Protein AF-A0A816Q2Z0-F1 (afdb_monomer_lite)

Radius of gyration: 14.81 Å; chains: 1; bounding box: 32×38×37 Å

Structure (mmCIF, N/CA/C/O backbone):
data_AF-A0A816Q2Z0-F1
#
_entry.id   AF-A0A816Q2Z0-F1
#
loop_
_atom_site.group_PDB
_atom_site.id
_atom_site.type_symbol
_atom_site.label_atom_id
_atom_site.label_alt_id
_atom_site.label_comp_id
_atom_site.label_asym_id
_atom_site.label_entity_id
_atom_site.label_seq_id
_atom_site.pdbx_PDB_ins_code
_atom_site.Cartn_x
_atom_site.Cartn_y
_atom_site.Cartn_z
_atom_site.occupancy
_atom_site.B_iso_or_equiv
_atom_site.auth_seq_id
_atom_site.auth_comp_id
_atom_site.auth_asym_id
_atom_site.auth_atom_id
_atom_site.pdbx_PDB_model_num
ATOM 1 N N . MET A 1 1 ? -4.222 -24.585 -12.363 1.00 37.81 1 MET A N 1
ATOM 2 C CA . MET A 1 1 ? -2.966 -24.334 -13.096 1.00 37.81 1 MET A CA 1
ATOM 3 C C . MET A 1 1 ? -2.246 -23.237 -12.331 1.00 37.81 1 MET A C 1
ATOM 5 O O . MET A 1 1 ? -2.574 -22.067 -12.482 1.00 37.81 1 MET A O 1
ATOM 9 N N . GLU A 1 2 ? -1.422 -23.646 -11.370 1.00 46.34 2 GLU A N 1
ATOM 10 C CA . GLU A 1 2 ? -0.745 -22.755 -10.424 1.00 46.34 2 GLU A CA 1
ATOM 11 C C . GLU A 1 2 ? 0.411 -22.066 -11.148 1.00 46.34 2 GLU A C 1
ATOM 13 O O . GLU A 1 2 ? 1.430 -22.687 -11.443 1.00 46.34 2 GLU A O 1
ATOM 18 N N . ARG A 1 3 ? 0.239 -20.792 -11.504 1.00 60.97 3 ARG A N 1
ATOM 19 C CA . ARG A 1 3 ? 1.384 -19.958 -11.874 1.00 60.97 3 ARG A CA 1
ATOM 20 C C . ARG A 1 3 ? 2.167 -19.675 -10.595 1.00 60.97 3 ARG A C 1
ATOM 22 O O . ARG A 1 3 ? 1.567 -19.402 -9.562 1.00 60.97 3 ARG A O 1
ATOM 29 N N . ASN A 1 4 ? 3.491 -19.758 -10.660 1.00 70.44 4 ASN A N 1
ATOM 30 C CA . ASN A 1 4 ? 4.367 -19.450 -9.537 1.00 70.44 4 ASN A CA 1
ATOM 31 C C . ASN A 1 4 ? 4.113 -17.998 -9.085 1.00 70.44 4 ASN A C 1
ATOM 33 O O . ASN A 1 4 ? 4.474 -17.053 -9.787 1.00 70.44 4 ASN A O 1
ATOM 37 N N . ASP A 1 5 ? 3.497 -17.806 -7.913 1.00 67.88 5 ASP A N 1
ATOM 38 C CA . ASP A 1 5 ? 3.115 -16.488 -7.371 1.00 67.88 5 ASP A CA 1
ATOM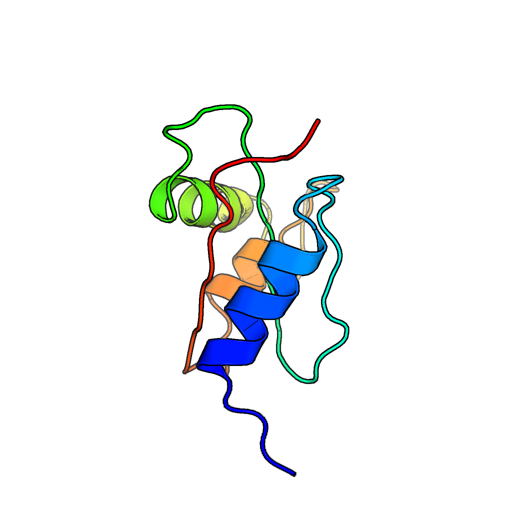 39 C C . ASP A 1 5 ? 4.281 -15.486 -7.322 1.00 67.88 5 ASP A C 1
ATOM 41 O O . ASP A 1 5 ? 4.072 -14.273 -7.239 1.00 67.88 5 ASP A O 1
ATOM 45 N N . ARG A 1 6 ? 5.530 -15.971 -7.321 1.00 67.44 6 ARG A N 1
ATOM 46 C CA . ARG A 1 6 ? 6.731 -15.130 -7.378 1.00 67.44 6 ARG A CA 1
ATOM 47 C C . ARG A 1 6 ? 6.944 -14.509 -8.762 1.00 67.44 6 ARG A C 1
ATOM 49 O O . ARG A 1 6 ? 7.229 -13.319 -8.831 1.00 67.44 6 ARG A O 1
ATOM 56 N N . GLU A 1 7 ? 6.794 -15.288 -9.828 1.00 76.69 7 GLU A N 1
ATOM 57 C CA . GLU A 1 7 ? 6.975 -14.829 -11.213 1.00 76.69 7 GLU A CA 1
ATOM 58 C C . GLU A 1 7 ? 5.866 -13.854 -11.615 1.00 76.69 7 GLU A C 1
ATOM 60 O O . GLU A 1 7 ? 6.151 -12.789 -12.162 1.00 76.69 7 GLU A O 1
ATOM 65 N N . LEU A 1 8 ? 4.628 -14.145 -11.202 1.00 79.12 8 LEU A N 1
ATOM 66 C CA . LEU A 1 8 ? 3.453 -13.307 -11.457 1.00 79.12 8 LEU A CA 1
ATOM 67 C C . LEU A 1 8 ? 3.645 -11.843 -11.036 1.00 79.12 8 LEU A C 1
ATOM 69 O O . LEU A 1 8 ? 3.328 -10.928 -11.791 1.00 79.12 8 LEU A O 1
ATOM 73 N N . ARG A 1 9 ? 4.192 -11.594 -9.839 1.00 82.69 9 ARG A N 1
ATOM 74 C CA . ARG A 1 9 ? 4.400 -10.225 -9.328 1.00 82.69 9 ARG A CA 1
ATOM 75 C C . ARG A 1 9 ? 5.392 -9.436 -10.180 1.00 82.69 9 ARG A C 1
ATOM 77 O O . ARG A 1 9 ? 5.197 -8.247 -10.428 1.00 82.69 9 ARG A O 1
ATOM 84 N N . THR A 1 10 ? 6.455 -10.096 -10.631 1.00 82.25 10 THR A N 1
ATOM 85 C CA . THR A 1 10 ? 7.460 -9.482 -11.500 1.00 82.25 10 THR A CA 1
ATOM 86 C C . THR A 1 10 ? 6.889 -9.219 -12.891 1.00 82.25 10 THR A C 1
ATOM 88 O O . THR A 1 10 ? 7.066 -8.113 -13.401 1.00 82.25 10 THR A O 1
ATOM 91 N N . GLU A 1 11 ? 6.149 -10.167 -13.469 1.00 84.94 11 GLU A N 1
ATOM 92 C CA . GLU A 1 11 ? 5.450 -9.994 -14.749 1.00 84.94 11 GLU A CA 1
ATOM 93 C C . GLU A 1 11 ? 4.485 -8.805 -14.717 1.00 84.94 11 GLU A C 1
ATOM 95 O O . GLU A 1 11 ? 4.571 -7.932 -15.578 1.00 84.94 11 GLU A O 1
ATOM 100 N N . LEU A 1 12 ? 3.639 -8.714 -13.687 1.00 85.31 12 LEU A N 1
ATOM 101 C CA . LEU A 1 12 ? 2.689 -7.612 -13.512 1.00 85.31 12 LEU A CA 1
ATOM 102 C C . LEU A 1 12 ? 3.395 -6.253 -13.418 1.00 85.31 12 LEU A C 1
ATOM 104 O O . LEU A 1 12 ? 3.003 -5.306 -14.098 1.00 85.31 12 LEU A O 1
ATOM 108 N N . SER A 1 13 ? 4.480 -6.159 -12.638 1.00 85.00 13 SER A N 1
ATOM 109 C CA . SER A 1 13 ? 5.258 -4.916 -12.546 1.00 85.00 13 SER A CA 1
ATOM 110 C C . SER A 1 13 ? 5.938 -4.542 -13.868 1.00 85.00 13 SER A C 1
ATOM 112 O O . SER A 1 13 ? 5.952 -3.374 -14.250 1.00 85.00 13 SER A O 1
ATOM 114 N N . ASN A 1 14 ? 6.460 -5.528 -14.605 1.00 85.69 14 ASN A N 1
ATOM 115 C CA . ASN A 1 14 ? 7.119 -5.303 -15.890 1.00 85.69 14 ASN A CA 1
ATOM 116 C C . ASN A 1 14 ? 6.119 -4.938 -16.989 1.00 85.69 14 ASN A C 1
ATOM 118 O O . ASN A 1 14 ? 6.446 -4.142 -17.863 1.00 85.69 14 ASN A O 1
ATOM 122 N N . ALA A 1 15 ? 4.888 -5.448 -16.921 1.00 86.81 15 ALA A N 1
ATOM 123 C CA . ALA A 1 15 ? 3.823 -5.094 -17.852 1.00 86.81 15 ALA A CA 1
ATOM 124 C C . ALA A 1 15 ? 3.441 -3.606 -17.791 1.00 86.81 15 ALA A C 1
ATOM 126 O O . ALA A 1 15 ? 2.768 -3.128 -18.701 1.00 86.81 15 ALA A O 1
ATOM 127 N N . ARG A 1 16 ? 3.826 -2.884 -16.727 1.00 90.12 16 ARG A N 1
ATOM 128 C CA . ARG A 1 16 ? 3.647 -1.430 -16.567 1.00 90.12 16 ARG A CA 1
ATOM 129 C C . ARG A 1 16 ? 4.917 -0.631 -16.859 1.00 90.12 16 ARG A C 1
ATOM 131 O O . ARG A 1 16 ? 4.956 0.563 -16.589 1.00 90.12 16 ARG A O 1
ATOM 138 N N . ARG A 1 17 ? 5.968 -1.248 -17.408 1.00 88.56 17 ARG A N 1
ATOM 139 C CA . ARG A 1 17 ? 7.242 -0.553 -17.638 1.00 88.56 17 ARG A CA 1
ATOM 140 C C . ARG A 1 17 ? 7.128 0.638 -18.584 1.00 88.56 17 ARG A C 1
ATOM 142 O O . ARG A 1 17 ? 7.777 1.646 -18.342 1.00 88.56 17 ARG A O 1
ATOM 149 N N . SER A 1 18 ? 6.266 0.556 -19.591 1.00 89.06 18 SER A N 1
ATOM 150 C CA . SER A 1 18 ? 6.082 1.627 -20.573 1.00 89.06 18 SER A CA 1
ATOM 151 C C . SER A 1 18 ? 5.301 2.840 -20.058 1.00 89.06 18 SER A C 1
ATOM 153 O O . SER A 1 18 ? 5.380 3.898 -20.663 1.00 89.06 18 SER A O 1
ATOM 155 N N . ASP A 1 19 ? 4.488 2.700 -19.003 1.00 87.25 19 ASP A N 1
ATOM 156 C CA . ASP A 1 19 ? 3.551 3.755 -18.580 1.00 87.25 19 ASP A CA 1
ATOM 157 C C . ASP A 1 19 ? 3.611 4.102 -17.085 1.00 87.25 19 ASP A C 1
ATOM 159 O O . ASP A 1 19 ? 3.144 5.162 -16.669 1.00 87.25 19 ASP A O 1
ATOM 163 N N . CYS A 1 20 ? 4.179 3.218 -16.264 1.00 88.81 20 CYS A N 1
ATOM 164 C CA . CYS A 1 20 ? 4.230 3.313 -14.810 1.00 88.81 20 CYS A CA 1
ATOM 165 C C . CYS A 1 20 ? 2.896 3.693 -14.154 1.00 88.81 20 CYS A C 1
ATOM 167 O O . CYS A 1 20 ? 2.837 4.372 -13.117 1.00 88.81 20 CYS A O 1
ATOM 169 N N . ASN A 1 21 ? 1.806 3.218 -14.754 1.00 90.44 21 ASN A N 1
ATOM 170 C CA . ASN A 1 21 ? 0.473 3.374 -14.207 1.00 90.44 21 ASN A CA 1
ATOM 171 C C . ASN A 1 21 ? 0.249 2.403 -13.045 1.00 90.44 21 ASN A C 1
ATOM 173 O O . ASN A 1 21 ? 0.701 1.258 -13.058 1.00 90.44 21 ASN A O 1
ATOM 177 N N . LEU A 1 22 ? -0.492 2.868 -12.037 1.00 91.62 22 LEU A N 1
ATOM 178 C CA . LEU A 1 22 ? -0.936 2.028 -10.929 1.00 91.62 22 LEU A CA 1
ATOM 179 C C . LEU A 1 22 ? -2.238 1.343 -11.341 1.00 91.62 22 LEU A C 1
ATOM 181 O O . LEU A 1 22 ? -3.308 1.941 -11.258 1.00 91.62 22 LEU A O 1
ATOM 185 N N . VAL A 1 23 ? -2.128 0.110 -11.827 1.00 92.06 23 VAL A N 1
ATOM 186 C CA . VAL A 1 23 ? -3.265 -0.697 -12.279 1.00 92.06 23 VAL A CA 1
ATOM 187 C C . VAL A 1 23 ? -3.335 -1.952 -11.429 1.00 92.06 23 VAL A C 1
ATOM 189 O O . VAL A 1 23 ? -2.351 -2.683 -11.340 1.00 92.06 23 VAL A O 1
ATOM 192 N N . TYR A 1 24 ? -4.499 -2.192 -10.827 1.00 91.25 24 TYR A N 1
ATOM 193 C CA . TYR A 1 24 ? -4.725 -3.398 -10.044 1.00 91.25 24 TYR A CA 1
ATOM 194 C C . TYR A 1 24 ? -4.727 -4.641 -10.932 1.00 91.25 24 TYR A C 1
ATOM 196 O O . TYR A 1 24 ? -5.325 -4.642 -12.009 1.00 91.25 24 TYR A O 1
ATOM 204 N N . SER A 1 25 ? -4.104 -5.717 -10.459 1.00 88.81 25 SER A N 1
ATOM 205 C CA . SER A 1 25 ? -3.955 -6.965 -11.221 1.00 88.81 25 SER A CA 1
ATOM 206 C C . SER A 1 25 ? -5.261 -7.738 -11.464 1.00 88.81 25 SER A C 1
ATOM 208 O O . SER A 1 25 ? -5.264 -8.686 -12.248 1.00 88.81 25 SER A O 1
ATOM 210 N N . ALA A 1 26 ? -6.361 -7.354 -10.799 1.00 87.94 26 ALA A N 1
ATOM 211 C CA . ALA A 1 26 ? -7.647 -8.066 -10.786 1.00 87.94 26 ALA A CA 1
ATOM 212 C C . ALA A 1 26 ? -7.534 -9.551 -10.372 1.00 87.94 26 ALA A C 1
ATOM 214 O O . ALA A 1 26 ? -8.387 -10.374 -10.711 1.00 87.94 26 ALA A O 1
ATOM 215 N N . GLY A 1 27 ? -6.466 -9.901 -9.648 1.00 86.81 27 GLY A N 1
ATOM 216 C CA . GLY A 1 27 ? -6.253 -11.235 -9.098 1.00 86.81 27 GLY A CA 1
ATOM 217 C C . GLY A 1 27 ? -7.123 -11.523 -7.867 1.00 86.81 27 GLY A C 1
ATOM 218 O O . GLY A 1 27 ? -7.807 -10.639 -7.356 1.00 86.81 27 GLY A O 1
ATOM 219 N N .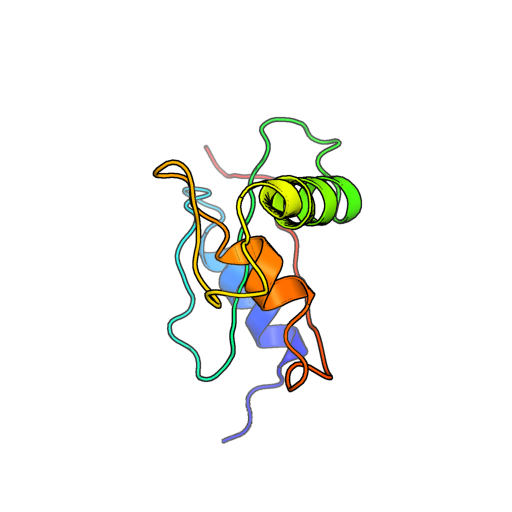 PRO A 1 28 ? -7.076 -12.760 -7.340 1.00 89.12 28 PRO A N 1
ATOM 220 C CA . PRO A 1 28 ? -7.866 -13.165 -6.174 1.00 89.12 28 PRO A CA 1
ATOM 221 C C . PRO A 1 28 ? -7.321 -12.628 -4.836 1.00 89.12 28 PRO A C 1
ATOM 223 O O . PRO A 1 28 ? -7.875 -12.940 -3.784 1.00 89.12 28 PRO A O 1
ATOM 226 N N . TYR A 1 29 ? -6.223 -11.869 -4.856 1.00 91.31 29 TYR A N 1
ATOM 227 C CA . TYR A 1 29 ? -5.531 -11.370 -3.670 1.00 91.31 29 TYR A CA 1
ATOM 228 C C . TYR A 1 29 ? -5.707 -9.857 -3.526 1.00 91.31 29 TYR A C 1
ATOM 230 O O . TYR A 1 29 ? -5.804 -9.142 -4.521 1.00 91.31 29 TYR A O 1
ATOM 238 N N . GLY A 1 30 ? -5.693 -9.370 -2.283 1.00 93.50 30 GLY A N 1
ATOM 239 C CA . GLY A 1 30 ? -5.597 -7.938 -2.008 1.00 93.50 30 GLY A CA 1
ATOM 240 C C . GLY A 1 30 ? -4.257 -7.362 -2.470 1.00 93.50 30 GLY A C 1
ATOM 241 O O . GLY A 1 30 ? -3.229 -8.042 -2.431 1.00 93.50 30 GLY A O 1
ATOM 242 N N . GLU A 1 31 ? -4.258 -6.104 -2.907 1.00 95.38 31 GLU A N 1
ATOM 243 C CA . GLU A 1 31 ? -3.090 -5.453 -3.497 1.00 95.38 31 GLU A CA 1
ATOM 244 C C . GLU A 1 31 ? -3.020 -3.992 -3.048 1.00 95.38 31 GLU A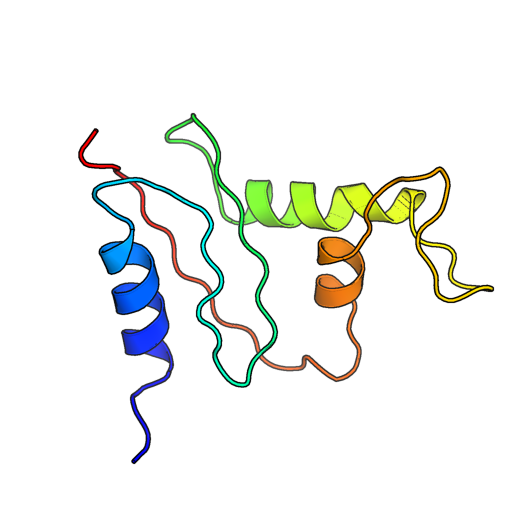 C 1
ATOM 246 O O . GLU A 1 31 ? -4.025 -3.287 -3.046 1.00 95.38 31 GLU A O 1
ATOM 251 N N . ASN A 1 32 ? -1.821 -3.540 -2.679 1.00 97.31 32 ASN A N 1
ATOM 252 C CA . ASN A 1 32 ? -1.519 -2.131 -2.459 1.00 97.31 32 ASN A CA 1
ATOM 253 C C . ASN A 1 32 ? -0.486 -1.695 -3.499 1.00 97.31 32 ASN A C 1
ATOM 255 O O . ASN A 1 32 ? 0.534 -2.361 -3.689 1.00 97.31 32 ASN A O 1
ATOM 259 N N . LEU A 1 33 ? -0.726 -0.551 -4.135 1.00 95.25 33 LEU A N 1
ATOM 260 C CA . LEU A 1 33 ? 0.150 0.007 -5.160 1.00 95.25 33 LEU A CA 1
ATOM 261 C C . LEU A 1 33 ? 0.730 1.342 -4.691 1.00 95.25 33 LEU A C 1
ATOM 263 O O . LEU A 1 33 ? 0.105 2.091 -3.942 1.00 95.25 33 LEU A O 1
ATOM 267 N N . ALA A 1 34 ? 1.952 1.643 -5.117 1.00 94.69 34 ALA A N 1
ATOM 268 C CA . ALA A 1 34 ? 2.587 2.925 -4.849 1.00 94.69 34 ALA A CA 1
ATOM 269 C C . ALA A 1 34 ? 3.580 3.266 -5.958 1.00 94.69 34 ALA A C 1
ATOM 271 O O . ALA A 1 34 ? 4.259 2.387 -6.489 1.00 94.69 34 ALA A O 1
ATOM 272 N N . LYS A 1 35 ? 3.695 4.558 -6.267 1.00 91.44 35 LYS A N 1
ATOM 273 C CA . LYS A 1 35 ? 4.744 5.107 -7.129 1.00 91.44 35 LYS A CA 1
ATOM 274 C C . LYS A 1 35 ? 5.363 6.333 -6.478 1.00 91.44 35 LYS A C 1
ATOM 276 O O . LYS A 1 35 ? 4.681 7.082 -5.783 1.00 91.44 35 LYS A O 1
ATOM 281 N N . GLY A 1 36 ? 6.641 6.549 -6.750 1.00 87.69 36 GLY A N 1
ATOM 282 C CA . GLY A 1 36 ? 7.360 7.769 -6.408 1.00 87.69 36 GLY A CA 1
ATOM 283 C C . GLY A 1 36 ? 8.253 8.179 -7.571 1.00 87.69 36 GLY A C 1
ATOM 284 O O . GLY A 1 36 ? 8.656 7.339 -8.368 1.00 87.69 36 GLY A O 1
ATOM 285 N N . SER A 1 37 ? 8.556 9.469 -7.673 1.00 79.44 37 SER A N 1
ATOM 286 C CA . SER A 1 37 ? 9.387 10.039 -8.743 1.00 79.44 37 SER A CA 1
ATOM 287 C C . SER A 1 37 ? 10.895 9.910 -8.498 1.00 79.44 37 SER A C 1
ATOM 289 O O . SER A 1 37 ? 11.687 10.230 -9.378 1.00 79.44 37 SER A O 1
ATOM 291 N N . SER A 1 38 ? 11.308 9.459 -7.310 1.00 78.44 38 SER A N 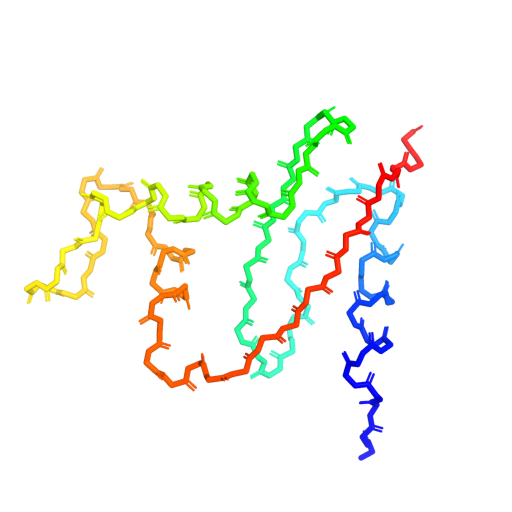1
ATOM 292 C CA . SER A 1 38 ? 12.719 9.317 -6.945 1.00 78.44 38 SER A CA 1
ATOM 293 C C . SER A 1 38 ? 13.224 7.896 -7.180 1.00 78.44 38 SER A C 1
ATOM 295 O O . SER A 1 38 ? 12.571 6.928 -6.788 1.00 78.44 38 SER A O 1
ATOM 297 N N . SER A 1 39 ? 14.454 7.767 -7.681 1.00 74.75 39 SER A N 1
ATOM 298 C CA . SER A 1 39 ? 15.187 6.491 -7.726 1.00 74.75 39 SER A CA 1
ATOM 299 C C . SER A 1 39 ? 15.387 5.868 -6.334 1.00 74.75 39 SER A C 1
ATOM 301 O O . SER A 1 39 ? 15.560 4.652 -6.204 1.00 74.75 39 SER A O 1
ATOM 303 N N . THR A 1 40 ? 15.293 6.682 -5.277 1.00 82.94 40 THR A N 1
ATOM 304 C CA . THR A 1 40 ? 15.356 6.250 -3.873 1.00 82.94 40 THR A CA 1
ATOM 305 C C . THR A 1 40 ? 14.017 5.771 -3.312 1.00 82.94 40 THR A C 1
ATOM 307 O O . THR A 1 40 ? 13.957 5.386 -2.143 1.00 82.94 40 THR A O 1
ATOM 310 N N . PHE A 1 41 ? 12.939 5.759 -4.108 1.00 89.31 41 PHE A N 1
ATOM 311 C CA . PHE A 1 41 ? 11.641 5.271 -3.652 1.00 89.31 41 PHE A CA 1
ATOM 312 C C . PHE A 1 41 ? 11.721 3.780 -3.301 1.00 89.31 41 PHE A C 1
ATOM 314 O O . PHE A 1 41 ? 11.863 2.906 -4.163 1.00 89.31 41 PHE A O 1
ATOM 321 N N . SER A 1 42 ? 11.679 3.496 -2.004 1.00 91.50 42 SER A N 1
ATOM 322 C CA . SER A 1 42 ? 11.917 2.169 -1.444 1.00 91.50 42 SER A CA 1
ATOM 323 C C . SER A 1 42 ? 10.610 1.481 -1.046 1.00 91.50 42 SER A C 1
ATOM 325 O O . SER A 1 42 ? 9.561 2.117 -0.942 1.00 91.50 42 SER A O 1
ATOM 327 N N . ALA A 1 43 ? 10.680 0.182 -0.745 1.00 92.62 43 ALA A N 1
ATOM 328 C CA . ALA A 1 43 ? 9.557 -0.524 -0.130 1.00 92.62 43 ALA A CA 1
ATOM 329 C C . ALA A 1 43 ? 9.143 0.116 1.211 1.00 92.62 43 ALA A C 1
ATOM 331 O O . ALA A 1 43 ? 7.955 0.218 1.496 1.00 92.62 43 ALA A O 1
ATOM 332 N N . ILE A 1 44 ? 10.105 0.626 1.991 1.00 95.38 44 ILE A N 1
ATOM 333 C CA . ILE A 1 44 ? 9.832 1.361 3.237 1.00 95.38 44 ILE A CA 1
ATOM 334 C C . ILE A 1 44 ? 9.034 2.634 2.937 1.00 95.38 44 ILE A C 1
ATOM 336 O O . ILE A 1 44 ? 8.062 2.927 3.623 1.00 95.38 44 ILE A O 1
ATOM 340 N N . SER A 1 45 ? 9.402 3.369 1.884 1.00 95.50 45 SER A N 1
ATOM 341 C CA . SER A 1 45 ? 8.675 4.567 1.450 1.00 95.50 45 SER A CA 1
ATOM 342 C C . SER A 1 45 ? 7.223 4.241 1.085 1.00 95.50 45 SER A C 1
ATOM 344 O O . SER A 1 45 ? 6.319 4.939 1.534 1.00 95.50 45 SER A O 1
ATOM 346 N N . ALA A 1 46 ? 6.993 3.160 0.331 1.00 96.19 46 ALA A N 1
ATOM 347 C CA . ALA A 1 46 ? 5.649 2.704 -0.027 1.00 96.19 46 ALA A CA 1
ATOM 348 C C . ALA A 1 46 ? 4.820 2.313 1.207 1.00 96.19 46 ALA A C 1
ATOM 350 O O . ALA A 1 46 ? 3.702 2.794 1.375 1.00 96.19 46 ALA A O 1
ATOM 351 N N . VAL A 1 47 ? 5.389 1.509 2.110 1.00 97.31 47 VAL A N 1
ATOM 352 C CA . VAL A 1 47 ? 4.703 1.090 3.340 1.00 97.31 47 VAL A CA 1
ATOM 353 C C . VAL A 1 47 ? 4.392 2.287 4.237 1.00 97.31 47 VAL A C 1
ATOM 355 O O . VAL A 1 47 ? 3.293 2.361 4.777 1.00 97.31 47 VAL A O 1
ATOM 358 N N . ASN A 1 48 ? 5.297 3.261 4.352 1.00 97.75 48 ASN A N 1
ATOM 359 C CA . ASN A 1 48 ? 5.040 4.480 5.120 1.00 97.75 48 ASN A CA 1
ATOM 360 C C . ASN A 1 48 ? 3.888 5.304 4.532 1.00 97.75 48 ASN A C 1
ATOM 362 O O . ASN A 1 48 ? 3.078 5.820 5.299 1.00 97.75 48 ASN A O 1
ATOM 366 N N . LEU A 1 49 ? 3.774 5.398 3.200 1.00 97.06 49 LEU A N 1
ATOM 367 C CA . LEU A 1 49 ? 2.624 6.043 2.556 1.00 97.06 49 LEU A CA 1
ATOM 368 C C . LEU A 1 49 ? 1.321 5.328 2.926 1.00 97.06 49 LEU A C 1
ATOM 370 O O . LEU A 1 49 ? 0.386 5.977 3.387 1.00 97.06 49 LEU A O 1
ATOM 374 N N . TRP A 1 50 ? 1.278 4.000 2.815 1.00 98.31 50 TRP A N 1
ATOM 375 C CA . TRP A 1 50 ? 0.092 3.221 3.179 1.00 98.31 50 TRP A CA 1
ATOM 376 C C . TRP A 1 50 ? -0.259 3.341 4.669 1.00 98.31 50 TRP A C 1
ATOM 378 O O . TRP A 1 50 ? -1.420 3.529 5.021 1.00 98.31 50 TRP A O 1
ATOM 388 N N . VAL A 1 51 ? 0.736 3.292 5.560 1.00 98.44 51 VAL A N 1
ATOM 389 C CA . VAL A 1 51 ? 0.534 3.410 7.014 1.00 98.44 51 VAL A CA 1
ATOM 390 C C . VAL A 1 51 ? 0.123 4.823 7.430 1.00 98.44 51 VAL A C 1
ATOM 392 O O . VAL A 1 51 ? -0.609 4.985 8.408 1.00 98.44 51 VAL A O 1
ATOM 395 N N . SER A 1 52 ? 0.535 5.849 6.683 1.00 98.25 52 SER A N 1
ATOM 396 C CA . SER A 1 52 ? 0.181 7.243 6.971 1.00 98.25 52 SER A CA 1
ATOM 397 C C . SER A 1 52 ? -1.317 7.537 6.865 1.00 98.25 52 SER A C 1
ATOM 399 O O . SER A 1 52 ? -1.760 8.555 7.389 1.00 98.25 52 SER A O 1
ATOM 401 N N . GLU A 1 53 ? -2.116 6.636 6.280 1.00 98.56 53 GLU A N 1
ATOM 402 C CA . GLU A 1 53 ? -3.576 6.764 6.275 1.00 98.56 53 GLU A CA 1
ATOM 403 C C . GLU A 1 53 ? -4.225 6.384 7.620 1.00 98.56 53 GLU A C 1
ATOM 405 O O . GLU A 1 53 ? -5.421 6.604 7.808 1.00 98.56 53 GLU A O 1
ATOM 410 N N . LYS A 1 54 ? -3.461 5.851 8.589 1.00 98.06 54 LYS A N 1
ATOM 411 C CA . LYS A 1 54 ? -3.953 5.465 9.924 1.00 98.06 54 LYS A CA 1
ATOM 412 C C . LYS A 1 54 ? -4.820 6.532 10.612 1.00 98.06 54 LYS A C 1
ATOM 414 O O . LYS A 1 54 ? -5.854 6.150 11.159 1.00 98.06 54 LYS A O 1
ATOM 419 N N . PRO A 1 55 ? -4.464 7.836 10.623 1.00 97.94 55 PRO A N 1
ATOM 420 C CA . PRO A 1 55 ? -5.283 8.863 11.270 1.00 97.94 55 PRO A CA 1
ATOM 421 C C . PRO A 1 55 ? -6.679 9.017 10.651 1.00 97.94 55 PRO A C 1
ATOM 423 O O . PRO A 1 55 ? -7.565 9.584 11.284 1.00 97.94 55 PRO A O 1
ATOM 426 N N . TYR A 1 56 ? -6.882 8.517 9.430 1.00 98.31 56 TYR A N 1
ATOM 427 C CA . TYR A 1 56 ? -8.154 8.563 8.713 1.00 98.31 56 TYR A CA 1
ATOM 428 C C . TYR A 1 56 ? -9.005 7.311 8.919 1.00 98.31 56 TYR A C 1
ATOM 430 O O . TYR A 1 56 ? -10.092 7.229 8.355 1.00 98.31 56 TYR A O 1
ATOM 438 N N . TYR A 1 57 ? -8.542 6.334 9.701 1.00 98.25 57 TYR A N 1
ATOM 439 C CA . TYR A 1 57 ? -9.302 5.127 9.997 1.00 98.25 57 TYR A CA 1
ATOM 440 C C . TYR A 1 57 ? -9.913 5.182 11.396 1.00 98.25 57 TYR A C 1
ATOM 442 O O . TYR A 1 57 ? -9.205 5.293 12.400 1.00 98.25 57 TYR A O 1
ATOM 450 N N . ASN A 1 58 ? -11.238 5.064 11.470 1.00 97.50 58 ASN A N 1
ATOM 451 C CA . ASN A 1 58 ? -11.953 4.954 12.732 1.00 97.50 58 ASN A CA 1
ATOM 452 C C . ASN A 1 58 ? -12.259 3.484 13.037 1.00 97.50 58 ASN A C 1
ATOM 454 O O . ASN A 1 58 ? -13.076 2.851 12.372 1.00 97.50 58 ASN A O 1
ATOM 458 N N . TYR A 1 59 ? -11.621 2.964 14.085 1.00 96.12 59 TYR A N 1
ATOM 459 C CA . TYR A 1 59 ? -11.791 1.583 14.540 1.00 96.12 59 TYR A CA 1
ATOM 460 C C . TYR A 1 59 ? -13.170 1.298 15.132 1.00 96.12 59 TYR A C 1
ATOM 462 O O . TYR A 1 59 ? -13.636 0.168 15.055 1.00 96.12 59 TYR A O 1
ATOM 470 N N . THR A 1 60 ? -13.824 2.299 15.722 1.00 97.31 60 THR A N 1
ATOM 471 C CA . THR A 1 60 ? -15.159 2.149 16.310 1.00 97.31 60 THR A CA 1
ATOM 472 C C . THR A 1 60 ? -16.217 1.971 15.227 1.00 97.31 60 THR A C 1
ATOM 474 O O . THR A 1 60 ? -17.109 1.144 15.378 1.00 97.31 60 THR A O 1
ATOM 477 N N . THR A 1 61 ? -16.120 2.729 14.132 1.00 96.50 61 THR A N 1
ATOM 478 C CA . THR A 1 61 ? -17.092 2.674 13.026 1.00 96.50 61 THR A CA 1
ATOM 479 C C . THR A 1 61 ? -16.656 1.772 11.878 1.00 96.50 61 THR A C 1
ATOM 481 O O . THR A 1 61 ? -17.435 1.557 10.954 1.00 96.50 61 THR A O 1
ATOM 484 N N . ASN A 1 62 ? -15.424 1.254 11.920 1.00 95.50 62 ASN A N 1
ATOM 485 C CA . ASN A 1 62 ? -14.825 0.435 10.867 1.00 95.50 62 ASN A CA 1
ATOM 486 C C . ASN A 1 62 ? -14.883 1.126 9.488 1.00 95.50 62 ASN A C 1
ATOM 488 O O . ASN A 1 62 ? -15.231 0.515 8.477 1.00 95.50 62 ASN A O 1
ATOM 492 N N . SER A 1 63 ? -14.595 2.430 9.452 1.00 96.56 63 SER A N 1
ATOM 493 C CA . SER A 1 63 ? -14.747 3.259 8.252 1.00 96.56 63 SER A CA 1
ATOM 494 C C . SER A 1 63 ? -13.659 4.325 8.140 1.00 96.56 63 SER A C 1
ATOM 496 O O . SER A 1 63 ? -13.075 4.752 9.141 1.00 96.56 63 SER A O 1
ATOM 498 N N . CYS A 1 64 ? -13.419 4.801 6.916 1.00 97.56 64 CYS A N 1
ATOM 499 C CA . CYS A 1 64 ? -12.585 5.980 6.713 1.00 97.56 64 CYS A CA 1
ATOM 500 C C . CYS A 1 64 ? -13.336 7.254 7.136 1.00 97.56 64 CYS A C 1
ATOM 502 O O . CYS A 1 64 ? -14.562 7.334 7.020 1.00 97.56 64 CYS A O 1
ATOM 504 N N . THR A 1 65 ? -12.611 8.254 7.629 1.00 96.31 65 THR A N 1
ATOM 505 C CA . THR A 1 65 ? -13.167 9.508 8.153 1.00 96.31 65 THR A CA 1
ATOM 506 C C . THR A 1 65 ? -12.603 10.732 7.435 1.00 96.31 65 THR A C 1
ATOM 508 O O . THR A 1 65 ? -11.628 10.660 6.687 1.00 96.31 65 THR A O 1
ATOM 511 N N . GLY A 1 66 ? -13.260 11.884 7.617 1.00 91.19 66 GLY A N 1
ATOM 512 C CA . GLY A 1 66 ? -12.788 13.166 7.080 1.00 91.19 66 GLY A CA 1
ATOM 513 C C . GLY A 1 66 ? -12.775 13.257 5.550 1.00 91.19 66 GLY A C 1
ATOM 514 O O . GLY A 1 66 ? -12.012 14.046 4.997 1.00 91.19 66 GLY A O 1
ATOM 515 N N . GLY A 1 67 ? -13.564 12.422 4.860 1.00 91.62 67 GLY A N 1
ATOM 516 C CA . GLY A 1 67 ? -13.561 12.333 3.395 1.00 91.62 67 GLY A CA 1
ATOM 517 C C . GLY A 1 67 ? -12.235 11.831 2.812 1.00 91.62 67 GLY A C 1
ATOM 518 O O . GLY A 1 67 ? -11.958 12.057 1.636 1.00 91.62 67 GLY A O 1
ATOM 519 N N . LYS A 1 68 ? -11.387 11.201 3.633 1.00 94.75 68 LYS A N 1
ATOM 520 C CA . LYS A 1 68 ? -10.091 10.650 3.230 1.00 94.75 68 LYS A CA 1
ATOM 521 C C . LYS A 1 68 ? -10.190 9.150 2.984 1.00 94.75 68 LYS A C 1
ATOM 523 O O . LYS A 1 68 ? -11.102 8.482 3.467 1.00 94.75 68 LYS A O 1
ATOM 528 N N . HIS A 1 69 ? -9.222 8.627 2.240 1.00 95.56 69 HIS A N 1
ATOM 529 C CA . HIS A 1 69 ? -9.065 7.196 2.021 1.00 95.56 69 HIS A CA 1
ATOM 530 C C . HIS A 1 69 ? -8.154 6.583 3.084 1.00 95.56 69 HIS A C 1
ATOM 532 O O . HIS A 1 69 ? -7.231 7.226 3.578 1.00 95.56 69 HIS A O 1
ATOM 538 N N . CYS A 1 70 ? -8.458 5.337 3.429 1.00 97.25 70 CYS A N 1
ATOM 539 C CA . CYS A 1 70 ? -7.730 4.520 4.395 1.00 97.25 70 CYS A CA 1
ATOM 540 C C . CYS A 1 70 ? -7.596 3.060 3.915 1.00 97.25 70 CYS A C 1
ATOM 542 O O . CYS A 1 70 ? -7.407 2.131 4.706 1.00 97.25 70 CYS A O 1
ATOM 544 N N . PHE A 1 71 ? -7.773 2.842 2.608 1.00 96.38 71 PHE A N 1
ATOM 545 C CA . PHE A 1 71 ? -7.847 1.514 2.001 1.00 96.38 71 PHE A CA 1
ATOM 546 C C . PHE A 1 71 ? -6.493 0.804 2.013 1.00 96.38 71 PHE A C 1
ATOM 548 O O . PHE A 1 71 ? -6.436 -0.398 2.261 1.00 96.38 71 PHE A O 1
ATOM 555 N N . HIS A 1 72 ? -5.393 1.542 1.849 1.00 98.25 72 HIS A N 1
ATOM 556 C CA . HIS A 1 72 ? -4.073 0.935 1.938 1.00 98.25 72 HIS A CA 1
ATOM 557 C C . HIS A 1 72 ? -3.744 0.576 3.384 1.00 98.25 72 HIS A C 1
ATOM 559 O O . HIS A 1 72 ? -3.233 -0.516 3.639 1.00 98.25 72 HIS A O 1
ATOM 565 N N . TYR A 1 73 ? -4.073 1.462 4.333 1.00 98.50 73 TYR A N 1
ATOM 566 C CA . TYR A 1 73 ? -3.867 1.190 5.755 1.00 98.50 73 TYR A CA 1
ATOM 567 C C . TYR A 1 73 ? -4.625 -0.052 6.215 1.00 98.50 73 TYR A C 1
ATOM 569 O O . TYR A 1 73 ? -4.041 -0.938 6.836 1.00 98.50 73 TYR A O 1
ATOM 577 N N . THR A 1 74 ? -5.913 -0.135 5.882 1.00 97.88 74 THR A N 1
ATOM 578 C CA . THR A 1 74 ? -6.749 -1.283 6.256 1.00 97.88 74 THR A CA 1
ATOM 579 C C . THR A 1 74 ? -6.230 -2.584 5.657 1.00 97.88 74 THR A C 1
ATOM 581 O O . THR A 1 74 ? -6.222 -3.588 6.364 1.00 97.88 74 THR A O 1
ATOM 584 N N . GLN A 1 75 ? -5.691 -2.574 4.432 1.00 97.88 75 GLN A N 1
ATOM 585 C CA . GLN A 1 75 ? -5.019 -3.750 3.878 1.00 97.88 75 GLN A CA 1
ATOM 586 C C . GLN A 1 75 ? -3.728 -4.114 4.637 1.00 97.88 75 GLN A C 1
ATOM 588 O O . GLN A 1 75 ? -3.473 -5.301 4.844 1.00 97.88 75 GLN A O 1
ATOM 593 N N . VAL A 1 76 ? -2.927 -3.134 5.081 1.00 97.94 76 VAL A N 1
ATOM 594 C CA . VAL A 1 76 ? -1.694 -3.376 5.864 1.00 97.94 76 VAL A CA 1
ATOM 595 C C . VAL A 1 76 ? -1.992 -4.058 7.200 1.00 97.94 76 VAL A C 1
ATOM 597 O O . VAL A 1 76 ? -1.229 -4.923 7.624 1.00 97.94 76 VAL A O 1
ATOM 600 N N . VAL A 1 77 ? -3.092 -3.691 7.863 1.00 97.00 77 VAL A N 1
ATOM 601 C CA . VAL A 1 77 ? -3.485 -4.259 9.166 1.00 97.00 77 VAL A CA 1
ATOM 602 C C . VAL A 1 77 ? -4.580 -5.324 9.059 1.00 97.00 77 VAL A C 1
ATOM 604 O O . VAL A 1 77 ? -5.221 -5.659 10.057 1.00 97.00 77 VAL A O 1
ATOM 607 N N . TRP A 1 78 ? -4.815 -5.861 7.860 1.00 97.25 78 TRP A N 1
ATOM 608 C CA . TRP A 1 78 ? -5.872 -6.839 7.635 1.00 97.25 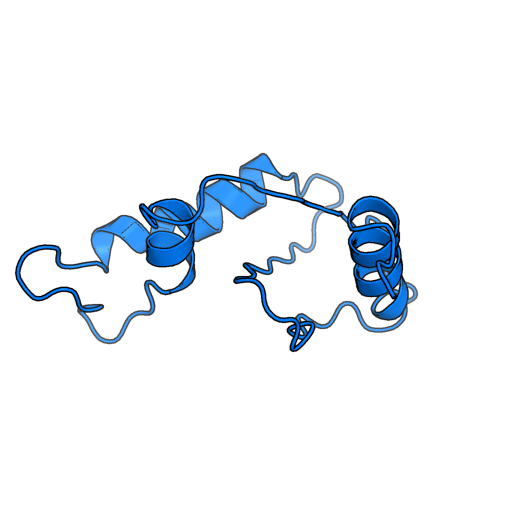78 TRP A CA 1
ATOM 609 C C . TRP A 1 78 ? -5.526 -8.174 8.294 1.00 97.25 78 TRP A C 1
ATOM 611 O O . TRP A 1 78 ? -4.570 -8.841 7.901 1.00 97.25 78 TRP A O 1
ATOM 621 N N . ARG A 1 79 ? -6.330 -8.585 9.281 1.00 96.75 79 ARG A N 1
ATOM 622 C CA . ARG A 1 79 ? -6.073 -9.779 10.104 1.00 96.75 79 ARG A CA 1
ATOM 623 C C . ARG A 1 79 ? -5.846 -11.046 9.278 1.00 96.75 79 ARG A C 1
ATOM 625 O O . ARG A 1 79 ? -4.990 -11.854 9.624 1.00 96.75 79 ARG A O 1
ATOM 632 N N . ASP A 1 80 ? -6.612 -11.215 8.207 1.00 96.94 80 ASP A N 1
ATOM 633 C CA . ASP A 1 80 ? -6.623 -12.463 7.443 1.00 96.94 80 ASP A CA 1
ATOM 634 C C . ASP A 1 80 ? -5.519 -12.490 6.356 1.00 96.94 80 ASP A C 1
ATOM 636 O O . ASP A 1 80 ? -5.249 -13.530 5.753 1.00 96.94 80 ASP A O 1
ATOM 640 N N . SER A 1 81 ? -4.809 -11.371 6.146 1.00 96.62 81 SER A N 1
ATOM 641 C CA . SER A 1 81 ? -3.675 -11.263 5.220 1.00 96.62 81 SER A CA 1
ATOM 642 C C . SER A 1 81 ? -2.367 -11.701 5.885 1.00 96.62 81 SER A C 1
ATOM 644 O O . SER A 1 81 ? -1.529 -10.890 6.266 1.00 96.62 81 SER A O 1
ATOM 646 N N . VAL A 1 82 ? -2.173 -13.014 6.016 1.00 96.50 82 VAL A N 1
ATOM 647 C CA . VAL A 1 82 ? -1.016 -13.607 6.725 1.00 96.50 82 VAL A CA 1
ATOM 648 C C . VAL A 1 82 ? 0.209 -13.882 5.842 1.00 96.50 82 VAL A C 1
ATOM 650 O O . VAL A 1 82 ? 1.252 -14.312 6.332 1.00 96.50 82 VAL A O 1
ATOM 653 N N . LYS A 1 83 ? 0.099 -13.664 4.529 1.00 94.81 83 LYS A N 1
ATOM 654 C CA . LYS A 1 83 ? 1.192 -13.809 3.556 1.00 94.81 83 LYS A CA 1
ATOM 655 C C . LYS A 1 83 ? 1.250 -12.561 2.690 1.00 94.81 83 LYS A C 1
ATOM 657 O O . LYS A 1 83 ? 0.213 -12.006 2.342 1.00 94.81 83 LYS A O 1
ATOM 662 N N . LEU A 1 84 ? 2.459 -12.155 2.312 1.00 93.50 84 LEU A N 1
ATOM 663 C CA . LEU A 1 84 ? 2.671 -11.002 1.444 1.00 93.50 84 LEU A CA 1
ATOM 664 C C . LEU A 1 84 ? 3.675 -11.307 0.342 1.00 93.50 84 LEU A C 1
ATOM 666 O O . LEU A 1 84 ? 4.569 -12.146 0.481 1.00 93.50 84 LEU A O 1
ATOM 670 N N . GLY A 1 85 ? 3.535 -10.568 -0.751 1.00 91.56 85 GLY A N 1
ATOM 671 C CA . GLY A 1 85 ? 4.463 -10.595 -1.855 1.00 91.56 85 GLY A CA 1
ATOM 672 C C . GLY A 1 85 ? 4.590 -9.229 -2.505 1.00 91.56 85 GLY A C 1
ATOM 673 O O . GLY A 1 85 ? 3.586 -8.590 -2.787 1.00 91.56 85 GLY A O 1
ATOM 674 N N . CYS A 1 86 ? 5.820 -8.795 -2.771 1.00 91.31 86 CYS A N 1
ATOM 675 C CA . CYS A 1 86 ? 6.082 -7.489 -3.373 1.00 91.31 86 CYS A CA 1
ATOM 676 C C . CYS A 1 86 ? 6.971 -7.626 -4.611 1.00 91.31 86 CYS A C 1
ATOM 678 O O . CYS A 1 86 ? 7.798 -8.537 -4.687 1.00 91.31 86 CYS A O 1
ATOM 680 N N . ALA A 1 87 ? 6.817 -6.693 -5.545 1.00 89.88 87 ALA A N 1
ATOM 681 C CA . ALA A 1 87 ? 7.731 -6.452 -6.652 1.00 89.88 87 ALA A CA 1
ATOM 682 C C . ALA A 1 87 ? 7.913 -4.939 -6.818 1.00 89.88 87 ALA A C 1
ATOM 684 O O . ALA A 1 87 ? 7.035 -4.157 -6.453 1.00 89.88 87 ALA A O 1
ATOM 685 N N . ARG A 1 88 ? 9.067 -4.527 -7.346 1.00 87.19 88 ARG A N 1
ATOM 686 C CA . ARG A 1 88 ? 9.368 -3.124 -7.634 1.00 87.19 88 ARG A CA 1
ATOM 687 C C . ARG A 1 88 ? 9.921 -3.014 -9.044 1.00 87.19 88 ARG A C 1
ATOM 689 O O . ARG A 1 88 ? 10.901 -3.681 -9.368 1.00 87.19 88 ARG A O 1
ATOM 696 N N . LEU A 1 89 ? 9.336 -2.116 -9.825 1.00 85.75 89 LEU A N 1
ATOM 697 C CA . LEU A 1 89 ? 9.918 -1.627 -11.064 1.00 85.75 89 LEU A CA 1
ATOM 698 C C . LEU A 1 89 ? 10.734 -0.363 -10.755 1.00 85.75 89 LEU A C 1
ATOM 700 O O . LEU A 1 89 ? 10.245 0.534 -10.073 1.00 85.75 89 LEU A O 1
ATOM 704 N N . VAL A 1 90 ? 11.992 -0.320 -11.200 1.00 77.56 90 VAL A N 1
ATOM 705 C CA . VAL A 1 90 ? 12.925 0.785 -10.890 1.00 77.56 90 VAL A CA 1
ATOM 706 C C . VAL A 1 90 ? 12.962 1.841 -11.993 1.00 77.56 90 VAL A C 1
ATOM 708 O O . VAL A 1 90 ? 13.222 3.005 -11.708 1.00 77.56 90 VAL A O 1
ATOM 711 N N . VAL A 1 91 ? 12.703 1.442 -13.238 1.00 77.75 91 VAL A N 1
ATOM 712 C CA . VAL A 1 91 ? 12.794 2.305 -14.420 1.00 77.75 91 VAL A CA 1
ATOM 713 C C . VAL A 1 91 ? 11.510 2.172 -15.223 1.00 77.75 91 VAL A C 1
ATOM 715 O O . VAL A 1 91 ? 11.042 1.056 -15.443 1.00 77.75 91 VAL A O 1
ATOM 718 N N . CYS A 1 92 ? 10.969 3.316 -15.625 1.00 82.31 92 CYS A N 1
ATOM 719 C CA . CYS A 1 92 ? 9.877 3.447 -16.578 1.00 82.31 92 CYS A CA 1
ATOM 720 C C . CYS A 1 92 ? 10.476 3.843 -17.930 1.00 82.31 92 CYS A C 1
ATOM 722 O O . CYS A 1 92 ? 11.330 4.731 -17.960 1.00 82.31 92 CYS A O 1
ATOM 724 N N . ASP A 1 93 ? 10.020 3.234 -19.019 1.00 79.25 93 ASP A N 1
ATOM 725 C CA . ASP A 1 93 ? 10.450 3.551 -20.386 1.00 79.25 93 ASP A CA 1
ATOM 726 C C . ASP A 1 93 ? 9.645 4.762 -20.909 1.00 79.25 93 ASP A C 1
ATOM 728 O O . ASP A 1 93 ? 8.881 4.635 -21.865 1.00 79.25 93 ASP A O 1
ATOM 732 N N . LEU A 1 94 ? 9.737 5.897 -20.197 1.00 65.44 94 LEU A N 1
ATOM 733 C CA . LEU A 1 94 ? 9.029 7.150 -20.512 1.00 65.44 94 LEU A CA 1
ATOM 734 C C . LEU A 1 94 ? 9.549 7.818 -21.790 1.00 65.44 94 LEU A C 1
ATOM 736 O O . LEU A 1 94 ? 10.787 7.845 -21.977 1.00 65.44 94 LEU A O 1
#

Foldseek 3Di:
DDDDPQVVQQVVQVVCQAPVDDDDPPDPDDDDDDDDPDLPCDPVNSVCVLCVQVVQADPVVRDGDPPDDNSSVCVVPPPVCPDDDHDDDNHHPD

pLDDT: mean 89.26, std 10.87, range [37.81, 98.56]

Organism: Brassica napus (NCBI:txid3708)

InterPro domains:
  IPR001283 Cysteine-rich secretory protein-related [PR00837] (46-59)
  IPR001283 Cysteine-rich secretory protein-related [PR00837] (70-86)
  IPR001283 Cysteine-rich secretory protein-related [PTH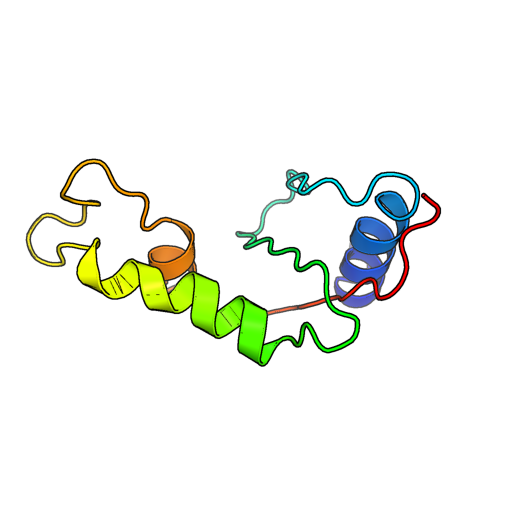R10334] (17-92)
  IPR014044 CAP domain [PF00188] (28-88)
  IPR014044 CAP domain [SM00198] (4-94)
  IPR035940 CAP superfamily [G3DSA:3.40.33.10] (3-93)
  IPR035940 CAP superfamily [SSF55797] (15-91)

Secondary structure (DSSP, 8-state):
----HHHHHHHHHHTTTTT--------SS-------SSTT--HHHHHHHHHTTGGGEETTTTEE-TT---HHHHHHT-TT--------------

Sequence (94 aa):
MERNDRELRTELSNARRSDCNLVYSAGPYGENLAKGSSSTFSAISAVNLWVSEKPYYNYTTNSCTGGKHCFHYTQVVWRDSVKLGCARLVVCDL